Protein AF-A0A514MA51-F1 (afdb_monomer)

Foldseek 3Di:
DVVVVVVVDDDDDPDPDPLCVVVVVQVVCCVVPVDGDLAEEAEEAPVCVCVVQPPNCVVVVHDNVRYHYHHDHDDPVVVVVVVD

Structure (mmCIF, N/CA/C/O backbone):
data_AF-A0A514MA51-F1
#
_entry.id   AF-A0A514MA51-F1
#
loop_
_atom_site.group_PDB
_atom_site.id
_atom_site.type_symbol
_atom_site.label_atom_id
_atom_site.label_alt_id
_atom_site.label_comp_id
_atom_site.label_asym_id
_atom_site.label_entity_id
_atom_site.label_seq_id
_atom_site.pdbx_PDB_ins_code
_atom_site.Cartn_x
_atom_site.Cartn_y
_atom_site.Cartn_z
_atom_site.occupancy
_atom_site.B_iso_or_equiv
_atom_site.auth_seq_id
_atom_site.auth_comp_id
_atom_site.auth_asym_id
_atom_site.auth_atom_id
_atom_site.pdbx_PDB_model_num
ATOM 1 N N . LYS A 1 1 ? -21.190 12.896 -4.146 1.00 60.09 1 LYS A N 1
ATOM 2 C CA . LYS A 1 1 ? -20.366 11.665 -4.284 1.00 60.09 1 LYS A CA 1
ATOM 3 C C . LYS A 1 1 ? -18.901 11.933 -3.943 1.00 60.09 1 LYS A C 1
ATOM 5 O O . LYS A 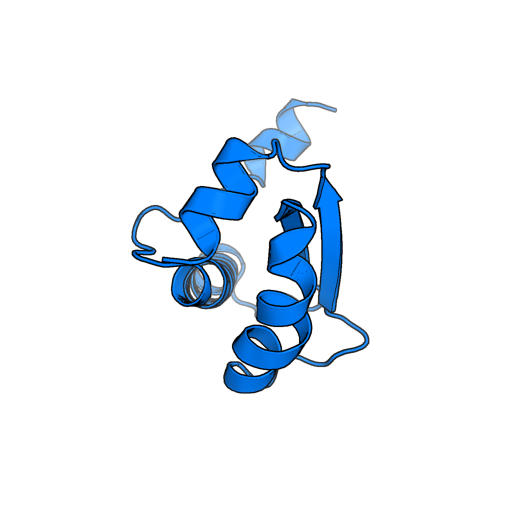1 1 ? -18.354 11.153 -3.183 1.00 60.09 1 LYS A O 1
ATOM 10 N N . ASP A 1 2 ? -18.312 13.029 -4.426 1.00 68.44 2 ASP A N 1
ATOM 11 C CA . ASP A 1 2 ? -16.892 13.360 -4.223 1.00 68.44 2 ASP A CA 1
ATOM 12 C C . ASP A 1 2 ? -16.495 13.629 -2.754 1.00 68.44 2 ASP A C 1
ATOM 14 O O . ASP A 1 2 ? -15.583 12.990 -2.233 1.00 68.44 2 ASP A O 1
ATOM 18 N N . GLU A 1 3 ? -17.264 14.452 -2.025 1.00 75.75 3 GLU A N 1
ATOM 19 C CA . GLU A 1 3 ? -16.969 14.768 -0.611 1.00 75.75 3 GLU A CA 1
ATOM 20 C C . GLU A 1 3 ? -16.910 13.540 0.305 1.00 75.75 3 GLU A C 1
ATOM 22 O O . GLU A 1 3 ? -16.083 13.475 1.211 1.00 75.75 3 GLU A O 1
ATOM 27 N N . SER A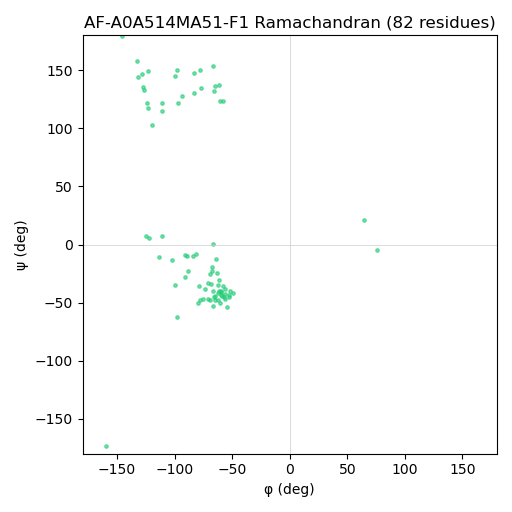 1 4 ? -17.753 12.538 0.043 1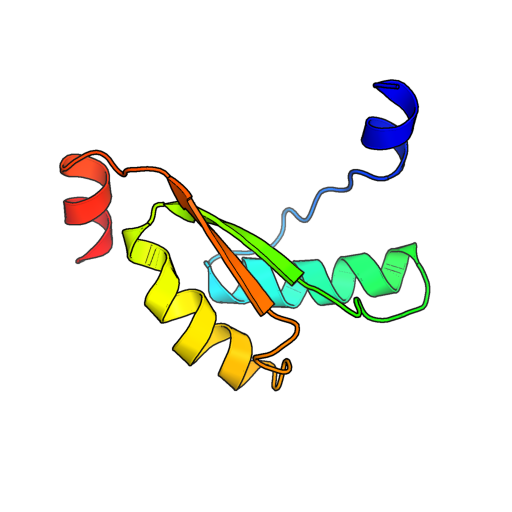.00 86.62 4 SER A N 1
ATOM 28 C CA . SER A 1 4 ? -17.779 11.296 0.820 1.00 86.62 4 SER A CA 1
ATOM 29 C C . SER A 1 4 ? -16.539 10.430 0.595 1.00 86.62 4 SER A C 1
ATOM 31 O O . SER A 1 4 ? -16.212 9.624 1.461 1.00 86.62 4 SER A O 1
ATOM 33 N N . VAL A 1 5 ? -15.866 10.547 -0.556 1.00 88.62 5 VAL A N 1
ATOM 34 C CA . VAL A 1 5 ? -14.574 9.883 -0.784 1.00 88.62 5 VAL A CA 1
ATOM 35 C C . VAL A 1 5 ? -13.483 10.669 -0.076 1.00 88.62 5 VAL A C 1
ATOM 37 O O . VAL A 1 5 ? -12.723 10.092 0.691 1.00 88.62 5 VAL A O 1
ATOM 40 N N . ARG A 1 6 ? -13.467 11.992 -0.264 1.00 90.75 6 ARG A N 1
ATOM 41 C CA . ARG A 1 6 ? -12.459 12.874 0.325 1.00 90.75 6 ARG A CA 1
ATOM 42 C C . ARG A 1 6 ? -12.380 12.750 1.848 1.00 90.75 6 ARG A C 1
ATOM 44 O O . ARG A 1 6 ? -11.280 12.675 2.378 1.00 90.75 6 ARG A O 1
ATOM 51 N N . SER A 1 7 ? -13.513 12.678 2.549 1.00 91.31 7 SER A N 1
ATOM 52 C CA . SER A 1 7 ? -13.543 12.590 4.019 1.00 91.31 7 SER A CA 1
ATOM 53 C C . SER A 1 7 ? -12.998 11.278 4.596 1.00 91.31 7 SER A C 1
ATOM 55 O O . SER A 1 7 ? -12.638 11.232 5.769 1.00 91.31 7 SER A O 1
ATOM 57 N N . ARG A 1 8 ? -12.917 10.218 3.785 1.00 89.25 8 ARG A N 1
ATOM 58 C CA . ARG A 1 8 ? -12.366 8.902 4.160 1.00 89.25 8 ARG A CA 1
ATOM 59 C C . ARG A 1 8 ? -11.046 8.580 3.456 1.00 89.25 8 ARG A C 1
ATOM 61 O O . ARG A 1 8 ? -10.572 7.450 3.539 1.00 89.25 8 ARG A O 1
ATOM 68 N N . SER A 1 9 ? -10.486 9.547 2.734 1.00 92.56 9 SER A N 1
ATOM 69 C CA . SER A 1 9 ? -9.174 9.463 2.101 1.00 92.56 9 SER A CA 1
ATOM 70 C C . SER A 1 9 ? -8.158 10.141 3.006 1.00 92.56 9 SER A C 1
ATOM 72 O O . SER A 1 9 ? -8.299 11.309 3.356 1.00 92.56 9 SER A O 1
ATOM 74 N N . LEU A 1 10 ? -7.148 9.384 3.413 1.00 92.31 10 LEU A N 1
ATOM 75 C CA . LEU A 1 10 ? -6.176 9.782 4.421 1.00 92.31 10 LEU A CA 1
ATOM 76 C C . LEU A 1 10 ? -4.791 9.469 3.863 1.00 92.31 10 LEU A C 1
ATOM 78 O O . LEU A 1 10 ? -4.630 8.479 3.147 1.00 92.31 10 LEU A O 1
ATOM 82 N N . THR A 1 11 ? -3.816 10.317 4.167 1.00 93.94 11 THR A N 1
ATOM 83 C CA . THR A 1 11 ? -2.433 10.120 3.736 1.00 93.94 11 THR A CA 1
ATOM 84 C C . THR A 1 11 ? -1.587 9.482 4.834 1.00 93.94 11 THR A C 1
ATOM 86 O O . THR A 1 11 ? -1.840 9.642 6.035 1.00 93.94 11 THR A O 1
ATOM 89 N N . GLU A 1 12 ? -0.585 8.736 4.385 1.00 95.31 12 GLU A N 1
ATOM 90 C CA . GLU A 1 12 ? 0.533 8.211 5.160 1.00 95.31 12 GLU A CA 1
ATOM 91 C C . GLU A 1 12 ? 1.793 8.722 4.443 1.00 95.31 12 GLU A C 1
ATOM 93 O O . GLU A 1 12 ? 1.938 8.495 3.246 1.00 95.31 12 GLU A O 1
ATOM 98 N N . GLU A 1 13 ? 2.647 9.470 5.143 1.00 96.00 13 GLU A N 1
ATOM 99 C CA . GLU A 1 13 ? 3.724 10.279 4.543 1.00 96.00 13 GLU A CA 1
ATOM 100 C C . GLU A 1 13 ? 5.123 9.896 5.072 1.00 96.00 13 GLU A C 1
ATOM 102 O O . GLU A 1 13 ? 6.110 10.573 4.783 1.00 96.00 13 GLU A O 1
ATOM 107 N N . HIS A 1 14 ? 5.229 8.842 5.886 1.00 96.31 14 HIS A N 1
ATOM 108 C CA . HIS A 1 14 ? 6.471 8.433 6.544 1.00 96.31 14 HIS A CA 1
ATOM 109 C C . HIS A 1 14 ? 7.155 7.236 5.881 1.00 96.31 14 HIS A C 1
ATOM 111 O O . HIS A 1 14 ? 8.318 6.964 6.195 1.00 96.31 14 HIS A O 1
ATOM 117 N N . ALA A 1 15 ? 6.474 6.524 4.980 1.00 96.62 15 ALA A N 1
ATOM 118 C CA . ALA A 1 15 ? 7.047 5.389 4.272 1.00 96.62 15 ALA A CA 1
ATOM 119 C C . ALA A 1 15 ? 8.277 5.776 3.433 1.00 96.62 15 ALA A C 1
ATOM 121 O O . ALA A 1 15 ? 8.212 6.605 2.526 1.00 96.62 15 ALA A O 1
ATOM 122 N N . ARG A 1 16 ? 9.405 5.107 3.691 1.00 96.94 16 ARG A N 1
ATOM 123 C CA . ARG A 1 16 ? 10.665 5.274 2.947 1.00 96.94 16 ARG A CA 1
ATOM 124 C C . ARG A 1 16 ? 10.764 4.357 1.736 1.00 96.94 16 ARG A C 1
ATOM 126 O O . ARG A 1 16 ? 11.517 4.635 0.805 1.00 96.94 16 ARG A O 1
ATOM 133 N N . ASP A 1 17 ? 10.016 3.261 1.740 1.00 95.25 17 ASP A N 1
ATOM 134 C CA . ASP A 1 17 ? 10.030 2.272 0.673 1.00 95.25 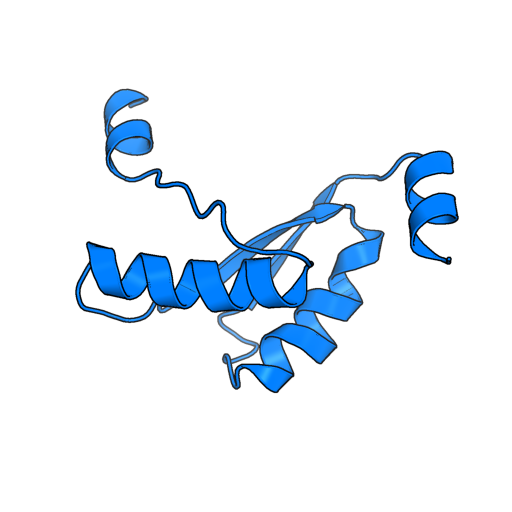17 ASP A CA 1
ATOM 135 C C . ASP A 1 17 ? 8.649 1.638 0.446 1.00 95.25 17 ASP A C 1
ATOM 137 O O . ASP A 1 17 ? 7.648 1.954 1.091 1.00 95.25 17 ASP A O 1
ATOM 141 N N . SER A 1 18 ? 8.575 0.733 -0.529 1.00 95.06 18 SER A N 1
ATOM 142 C CA . SER A 1 18 ? 7.328 0.043 -0.878 1.00 95.06 18 SER A CA 1
ATOM 143 C C . SER A 1 18 ? 6.798 -0.925 0.189 1.00 95.06 18 SER A C 1
ATOM 145 O O . SER A 1 18 ? 5.605 -1.217 0.168 1.00 95.06 18 SER A O 1
ATOM 147 N N . PHE A 1 19 ? 7.645 -1.435 1.087 1.00 97.12 19 PHE A N 1
ATOM 148 C CA . PHE A 1 19 ? 7.191 -2.283 2.189 1.00 97.12 19 PHE A CA 1
ATOM 149 C C . PHE A 1 19 ? 6.516 -1.423 3.259 1.00 97.12 19 PHE A C 1
ATOM 151 O O . PHE A 1 19 ? 5.391 -1.711 3.669 1.00 97.12 19 PHE A O 1
ATOM 158 N N . GLU A 1 20 ? 7.153 -0.312 3.631 1.00 98.00 20 GLU A N 1
ATOM 159 C CA . GLU A 1 20 ? 6.600 0.662 4.571 1.00 98.00 20 GLU A CA 1
ATOM 160 C C . GLU A 1 20 ? 5.309 1.292 4.046 1.00 98.00 20 GLU A C 1
ATOM 162 O O . GLU A 1 20 ? 4.376 1.462 4.824 1.00 98.00 20 GLU A O 1
ATOM 167 N N . ASN A 1 21 ? 5.184 1.510 2.729 1.00 97.19 21 ASN A N 1
ATOM 168 C CA . ASN A 1 21 ? 3.918 1.942 2.122 1.00 97.19 21 ASN A CA 1
ATOM 169 C C . ASN A 1 21 ? 2.750 1.029 2.518 1.00 97.19 21 ASN A C 1
ATOM 171 O O . ASN A 1 21 ? 1.647 1.507 2.774 1.00 97.19 21 ASN A O 1
ATOM 175 N N . LEU A 1 22 ? 2.974 -0.286 2.575 1.00 97.75 22 LEU A N 1
ATOM 176 C CA . LEU A 1 22 ? 1.942 -1.237 2.968 1.00 97.75 22 LEU A CA 1
ATOM 177 C C . LEU A 1 22 ? 1.771 -1.283 4.493 1.00 97.75 22 LEU A C 1
ATOM 179 O O . LEU A 1 22 ? 0.651 -1.147 4.986 1.00 97.75 22 LEU A O 1
ATOM 183 N N . LEU A 1 23 ? 2.866 -1.446 5.241 1.00 98.25 23 LEU A N 1
ATOM 184 C CA . LEU A 1 23 ? 2.835 -1.565 6.701 1.00 98.25 23 LEU A CA 1
ATOM 185 C C . LEU A 1 23 ? 2.245 -0.320 7.370 1.00 98.25 23 LEU A C 1
ATOM 187 O O . LEU A 1 23 ? 1.331 -0.431 8.189 1.00 98.25 23 LEU A O 1
ATOM 191 N N . PHE A 1 24 ? 2.733 0.865 7.014 1.00 98.38 24 PHE A N 1
ATOM 192 C CA . PHE A 1 24 ? 2.280 2.103 7.633 1.00 98.38 24 PHE A CA 1
ATOM 193 C C . PHE A 1 24 ? 0.858 2.450 7.212 1.00 98.38 24 PHE A C 1
ATOM 195 O O . PHE A 1 24 ? 0.097 2.897 8.062 1.00 98.38 24 PHE A O 1
ATOM 202 N N . SER A 1 25 ? 0.431 2.131 5.985 1.00 97.69 25 SER A N 1
ATOM 203 C CA . SER A 1 25 ? -0.982 2.271 5.598 1.00 97.69 25 SER A CA 1
ATOM 204 C C . SER A 1 25 ? -1.911 1.416 6.468 1.00 97.69 25 SER A C 1
ATOM 206 O O . SER A 1 25 ? -2.972 1.881 6.888 1.00 97.69 25 SER A O 1
ATOM 208 N N . VAL A 1 26 ? -1.516 0.178 6.791 1.00 97.69 26 VAL A N 1
ATOM 209 C CA . VAL A 1 26 ? -2.283 -0.712 7.683 1.00 97.69 26 VAL A CA 1
ATOM 210 C C . VAL A 1 26 ? -2.346 -0.152 9.106 1.00 97.69 26 VAL A C 1
ATOM 212 O O . VAL A 1 26 ? -3.421 -0.131 9.713 1.00 97.69 26 VAL A O 1
ATOM 215 N N . CYS A 1 27 ? -1.220 0.336 9.635 1.00 97.69 27 CYS A N 1
ATOM 216 C CA . CYS A 1 27 ? -1.169 0.988 10.945 1.00 97.69 27 CYS A CA 1
ATOM 217 C C . CYS A 1 27 ? -2.036 2.252 10.977 1.00 97.69 27 CYS A C 1
ATOM 219 O O . CYS A 1 27 ? -2.879 2.399 11.863 1.00 97.69 27 CYS A O 1
ATOM 221 N N . ARG A 1 28 ? -1.899 3.113 9.965 1.00 97.38 28 ARG A N 1
ATOM 222 C CA . ARG A 1 28 ? -2.630 4.372 9.823 1.00 97.38 28 ARG A CA 1
ATOM 223 C C . ARG A 1 28 ? -4.136 4.149 9.731 1.00 97.38 28 ARG A C 1
ATOM 225 O O . ARG A 1 28 ? -4.909 4.86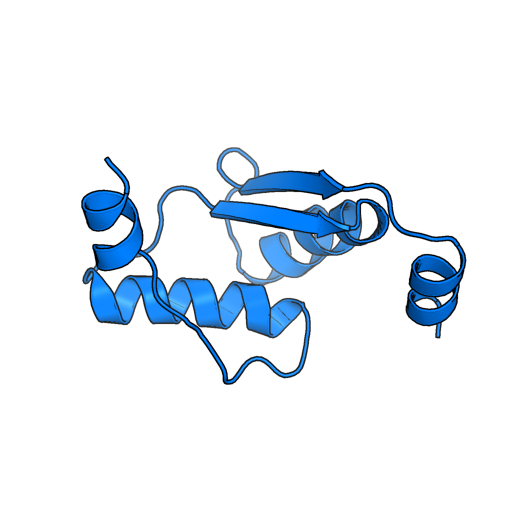2 10.366 1.00 97.38 28 ARG A O 1
ATOM 232 N N . PHE A 1 29 ? -4.565 3.113 9.010 1.00 97.25 29 PHE A N 1
ATOM 233 C CA . PHE A 1 29 ? -5.970 2.711 8.968 1.00 97.25 29 PHE A CA 1
ATOM 234 C C . PHE A 1 29 ? -6.500 2.360 10.367 1.00 97.25 29 PHE A C 1
ATOM 236 O O . PHE A 1 29 ? -7.585 2.806 10.746 1.00 97.25 29 PHE A O 1
ATOM 243 N N . ARG A 1 30 ? -5.735 1.602 11.164 1.00 97.38 30 ARG A N 1
ATOM 244 C CA . ARG A 1 30 ? -6.133 1.252 12.535 1.00 97.38 30 ARG A CA 1
ATOM 245 C C . ARG A 1 30 ? -6.169 2.456 13.467 1.00 97.38 30 ARG A C 1
ATOM 247 O O . ARG A 1 30 ? -7.091 2.540 14.271 1.00 97.38 30 ARG A O 1
ATOM 254 N N . GLU A 1 31 ? -5.214 3.374 13.367 1.00 96.81 31 GLU A N 1
ATOM 255 C CA . GLU A 1 31 ? -5.221 4.614 14.157 1.00 96.81 31 GLU A CA 1
ATOM 256 C C . GLU A 1 31 ? -6.507 5.419 13.951 1.00 96.81 31 GLU A C 1
ATOM 258 O O . GLU A 1 31 ? -7.039 5.991 14.898 1.00 96.81 31 GLU A O 1
ATOM 263 N N . LEU A 1 32 ? -7.016 5.442 12.718 1.00 94.94 32 LEU A N 1
ATOM 264 C CA . LEU A 1 32 ? -8.140 6.291 12.325 1.00 94.94 32 LEU A CA 1
ATOM 265 C C . LEU A 1 32 ? -9.500 5.605 12.492 1.00 94.94 32 LEU A C 1
ATOM 267 O O . LEU A 1 32 ? -10.502 6.282 12.701 1.00 94.94 32 LEU A O 1
ATOM 271 N N . THR A 1 33 ? -9.553 4.273 12.404 1.00 95.31 33 THR A N 1
ATOM 272 C CA . THR A 1 33 ? -10.814 3.505 12.439 1.00 95.31 33 THR A CA 1
ATOM 273 C C . THR A 1 33 ? -10.968 2.609 13.671 1.00 95.31 33 THR A C 1
ATOM 275 O O . THR A 1 33 ? -12.036 2.040 13.885 1.00 95.31 33 THR A O 1
ATOM 278 N N . GLY A 1 34 ? -9.909 2.429 14.464 1.00 97.56 34 GLY A N 1
ATOM 279 C CA . GLY A 1 34 ? -9.870 1.526 15.618 1.00 97.56 34 GLY A CA 1
ATOM 280 C C . GLY A 1 34 ? -9.744 0.036 15.274 1.00 97.56 34 GLY A C 1
ATOM 281 O O . GLY A 1 34 ? -9.580 -0.786 16.176 1.00 97.56 34 GLY A O 1
ATOM 282 N N . THR A 1 35 ? -9.778 -0.341 13.991 1.00 97.75 35 THR A N 1
ATOM 283 C CA . THR A 1 35 ? -9.717 -1.741 13.536 1.00 97.75 35 THR A CA 1
ATOM 284 C C . THR A 1 35 ? -8.711 -1.914 12.402 1.00 97.75 35 THR A C 1
ATOM 286 O O . THR A 1 35 ? -8.362 -0.955 11.728 1.00 97.75 35 THR A O 1
ATOM 289 N N . TYR A 1 36 ? -8.208 -3.131 12.187 1.00 97.56 36 TYR A N 1
ATOM 290 C CA . TYR A 1 36 ? -7.353 -3.419 11.031 1.00 97.56 36 TYR A CA 1
ATOM 291 C C . TYR A 1 36 ? -8.186 -3.586 9.749 1.00 97.56 36 TYR A C 1
ATOM 293 O O . TYR A 1 36 ? -9.330 -4.048 9.822 1.00 97.56 36 TYR A O 1
ATOM 301 N N . PRO A 1 37 ? -7.630 -3.252 8.570 1.00 97.44 37 PRO A N 1
ATOM 302 C CA . PRO A 1 37 ? -8.343 -3.405 7.311 1.00 97.44 37 PRO A CA 1
ATOM 303 C C . PRO A 1 37 ? -8.620 -4.883 7.027 1.00 97.44 37 PRO A C 1
ATOM 305 O O . PRO A 1 37 ? -7.752 -5.739 7.183 1.00 97.44 37 PRO A O 1
ATOM 308 N N . GLN A 1 38 ? -9.837 -5.185 6.572 1.00 98.06 38 GLN A N 1
ATOM 309 C CA . GLN A 1 38 ? -10.189 -6.544 6.157 1.00 98.06 38 GLN A CA 1
ATOM 310 C C . GLN A 1 38 ? -9.659 -6.869 4.763 1.00 98.06 38 GLN A C 1
ATOM 312 O O . GLN A 1 38 ? -9.261 -8.003 4.533 1.00 98.06 38 GLN A O 1
ATOM 317 N N . ASN A 1 39 ? -9.648 -5.887 3.860 1.00 98.31 39 ASN A N 1
ATOM 318 C CA . ASN A 1 39 ? -9.167 -6.017 2.489 1.00 98.31 39 ASN A CA 1
ATOM 319 C C . ASN A 1 39 ? -8.159 -4.910 2.192 1.00 98.31 39 ASN A C 1
ATOM 321 O O . ASN A 1 39 ? -8.317 -3.787 2.677 1.00 98.31 39 ASN A O 1
ATOM 325 N N . ILE A 1 40 ? -7.167 -5.219 1.362 1.00 98.19 40 ILE A N 1
ATOM 326 C CA . ILE A 1 40 ? -6.189 -4.253 0.863 1.00 98.19 40 ILE A CA 1
ATOM 327 C C . ILE A 1 40 ? -6.165 -4.337 -0.659 1.00 98.19 40 ILE A C 1
ATOM 329 O O . ILE A 1 40 ? -6.093 -5.422 -1.229 1.00 98.19 40 ILE A O 1
ATOM 333 N N . THR A 1 41 ? -6.216 -3.185 -1.321 1.00 98.19 41 THR A N 1
ATOM 334 C CA . THR A 1 41 ? -5.998 -3.073 -2.764 1.00 98.19 41 THR A CA 1
ATOM 335 C C . THR A 1 41 ? -4.866 -2.097 -3.007 1.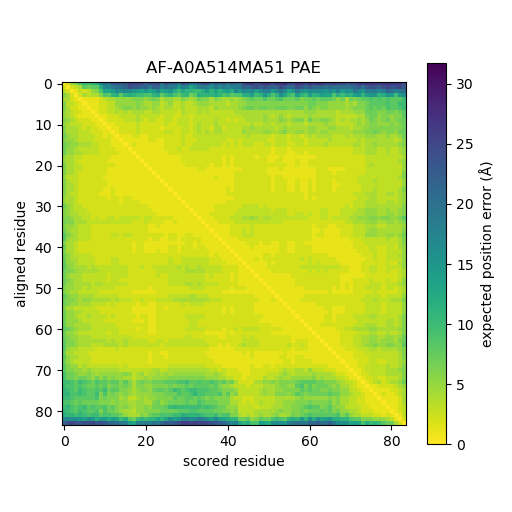00 98.19 41 THR A C 1
ATOM 337 O O . THR A 1 41 ? -4.975 -0.924 -2.655 1.00 98.19 41 THR A O 1
ATOM 340 N N . VAL A 1 42 ? -3.781 -2.578 -3.602 1.00 97.88 42 VAL A N 1
ATOM 341 C CA . VAL A 1 42 ? -2.654 -1.736 -4.004 1.00 97.88 42 VAL A CA 1
ATOM 342 C C . VAL A 1 42 ? -2.850 -1.322 -5.455 1.00 97.88 42 VAL A C 1
ATOM 344 O O . VAL A 1 42 ? -3.056 -2.168 -6.319 1.00 97.88 42 VAL A O 1
ATOM 347 N N . VAL A 1 43 ? -2.771 -0.021 -5.727 1.00 96.94 43 VAL A N 1
ATOM 348 C CA . VAL A 1 43 ? -2.771 0.524 -7.090 1.00 96.94 43 VAL A CA 1
ATOM 349 C C . VAL A 1 43 ? -1.381 1.077 -7.366 1.00 96.94 43 VAL A C 1
ATOM 351 O O . VAL A 1 43 ? -0.933 2.006 -6.695 1.00 96.94 43 VAL A O 1
ATOM 354 N N . SER A 1 44 ? -0.657 0.479 -8.308 1.00 95.75 44 SER A N 1
ATOM 355 C CA . SER A 1 44 ? 0.702 0.908 -8.645 1.00 95.75 44 SER A CA 1
ATOM 356 C C . SER A 1 44 ? 1.102 0.427 -10.034 1.00 95.75 44 SER A C 1
ATOM 358 O O . SER A 1 44 ? 0.293 -0.147 -10.753 1.00 95.75 44 SER A O 1
ATOM 360 N N . TYR A 1 45 ? 2.360 0.640 -10.408 1.00 95.94 45 TYR A N 1
ATOM 361 C CA . TYR A 1 45 ? 2.897 0.061 -11.632 1.00 95.94 45 TYR A CA 1
ATOM 362 C C . TYR A 1 45 ? 2.872 -1.469 -11.595 1.00 95.94 45 TYR A C 1
ATOM 364 O O . TYR A 1 45 ? 3.254 -2.075 -10.592 1.00 95.94 45 TYR A O 1
ATOM 372 N N . ASP A 1 46 ? 2.473 -2.065 -12.713 1.00 95.25 46 ASP A N 1
ATOM 373 C CA . ASP A 1 46 ? 2.348 -3.508 -12.938 1.00 95.25 46 ASP A CA 1
ATOM 374 C C . ASP A 1 46 ? 3.584 -4.320 -12.511 1.00 95.25 46 ASP A C 1
ATOM 376 O O . ASP A 1 46 ? 3.459 -5.335 -11.833 1.00 95.25 46 ASP A O 1
ATOM 380 N N . PHE A 1 47 ? 4.797 -3.837 -12.786 1.00 93.81 47 PHE A N 1
ATOM 381 C CA . PHE A 1 47 ? 6.034 -4.527 -12.403 1.00 93.81 47 PHE A CA 1
ATOM 382 C C . PHE A 1 47 ? 6.243 -4.666 -10.885 1.00 93.81 47 PHE A C 1
ATOM 384 O O . PHE A 1 47 ? 7.145 -5.382 -10.456 1.00 93.81 47 PHE A O 1
ATOM 391 N N . LYS A 1 48 ? 5.465 -3.962 -10.050 1.00 95.06 48 LYS A N 1
ATOM 392 C CA . LYS A 1 48 ? 5.552 -4.066 -8.585 1.00 95.06 48 LYS A CA 1
ATOM 393 C C . LYS A 1 48 ? 4.645 -5.151 -8.007 1.00 95.06 48 LYS A C 1
ATOM 395 O O . LYS A 1 48 ? 4.779 -5.433 -6.816 1.00 95.06 48 LYS A O 1
ATOM 400 N N . GLU A 1 49 ? 3.749 -5.731 -8.803 1.00 96.19 49 GLU A N 1
ATOM 401 C CA . GLU A 1 49 ? 2.720 -6.663 -8.335 1.00 96.19 49 GLU A CA 1
ATOM 402 C C . GLU A 1 49 ? 3.310 -7.831 -7.546 1.00 96.19 49 GLU A C 1
ATOM 404 O O . GLU A 1 49 ? 2.958 -8.024 -6.383 1.00 96.19 49 GLU A O 1
ATOM 409 N N . GLU A 1 50 ? 4.272 -8.544 -8.135 1.00 95.56 50 GLU A N 1
ATOM 410 C CA . GLU A 1 50 ? 4.898 -9.712 -7.512 1.00 95.56 50 GLU A CA 1
ATOM 411 C C . GLU A 1 50 ? 5.515 -9.364 -6.154 1.00 95.56 50 GLU A C 1
ATOM 413 O O . GLU A 1 50 ? 5.271 -10.042 -5.156 1.00 95.56 50 GLU A O 1
ATOM 418 N N . ARG A 1 51 ? 6.246 -8.246 -6.074 1.00 96.19 51 ARG A N 1
ATOM 419 C CA . ARG A 1 51 ? 6.867 -7.801 -4.823 1.00 96.19 51 ARG A CA 1
ATOM 420 C C . ARG A 1 51 ? 5.826 -7.503 -3.741 1.00 96.19 51 ARG A C 1
ATOM 422 O O . ARG A 1 51 ? 6.031 -7.868 -2.586 1.00 96.19 51 ARG A O 1
ATOM 429 N N . PHE A 1 52 ? 4.712 -6.861 -4.085 1.00 97.62 52 PHE A N 1
ATOM 430 C CA . PHE A 1 52 ? 3.654 -6.581 -3.112 1.00 97.62 52 PHE A CA 1
ATOM 431 C C . PHE A 1 52 ? 2.894 -7.845 -2.698 1.00 97.62 52 PHE A C 1
ATOM 433 O O . PHE A 1 52 ? 2.689 -8.062 -1.504 1.00 97.62 52 PHE A O 1
ATOM 440 N N . ALA A 1 53 ? 2.498 -8.677 -3.662 1.00 95.94 53 ALA A N 1
ATOM 441 C CA . ALA A 1 53 ? 1.674 -9.857 -3.428 1.00 95.94 53 ALA A CA 1
ATOM 442 C C . ALA A 1 53 ? 2.448 -11.006 -2.764 1.00 95.94 53 ALA A C 1
ATOM 444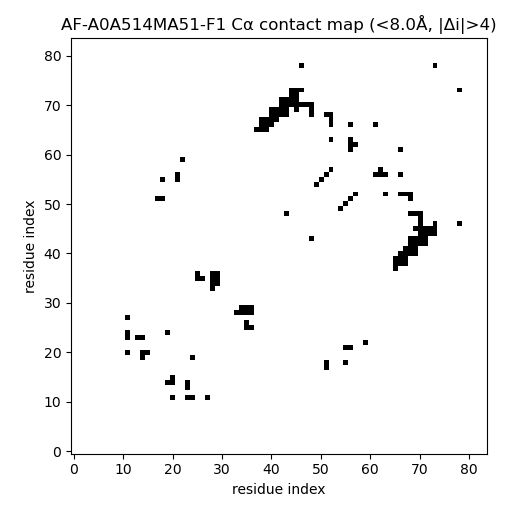 O O . ALA A 1 53 ? 1.902 -11.684 -1.896 1.00 95.94 53 ALA A O 1
ATOM 445 N N . GLN A 1 54 ? 3.713 -11.224 -3.126 1.00 95.38 54 GLN A N 1
ATOM 446 C CA . GLN A 1 54 ? 4.484 -12.383 -2.661 1.00 95.38 54 GLN A CA 1
ATOM 447 C C . GLN A 1 54 ? 5.432 -12.0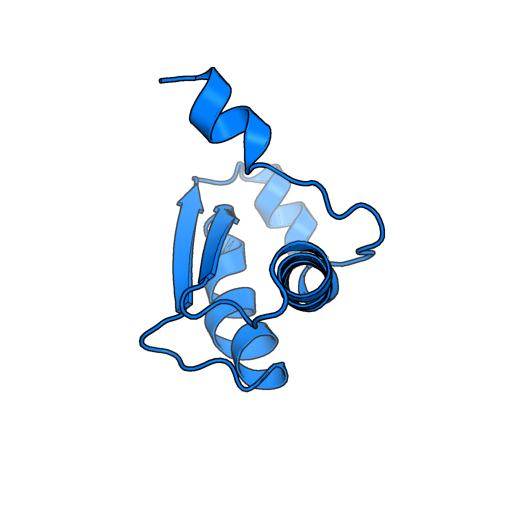56 -1.509 1.00 95.38 54 GLN A C 1
ATOM 449 O O . GLN A 1 54 ? 5.582 -12.874 -0.605 1.00 95.38 54 GLN A O 1
ATOM 454 N N . LEU A 1 55 ? 6.028 -10.859 -1.485 1.00 97.31 55 LEU A N 1
ATOM 455 C CA . LEU A 1 55 ? 6.994 -10.492 -0.444 1.00 97.31 55 LEU A CA 1
ATOM 456 C C . LEU A 1 55 ? 6.336 -9.665 0.661 1.00 97.31 55 LEU A C 1
ATOM 458 O O . LEU A 1 55 ? 6.251 -10.124 1.799 1.00 97.31 55 LEU A O 1
ATOM 462 N N . HIS A 1 56 ? 5.812 -8.480 0.334 1.00 98.00 56 HIS A N 1
ATOM 463 C CA . HIS A 1 56 ? 5.331 -7.533 1.347 1.00 98.00 56 HIS A CA 1
ATOM 464 C C . HIS A 1 56 ? 4.107 -8.061 2.089 1.00 98.00 56 HIS A C 1
ATOM 466 O O . HIS A 1 56 ? 4.131 -8.170 3.313 1.00 98.00 56 HIS A O 1
ATOM 472 N N . ARG A 1 57 ? 3.061 -8.471 1.360 1.00 98.00 57 ARG A N 1
ATOM 473 C CA . ARG A 1 57 ? 1.866 -9.097 1.947 1.00 98.00 57 ARG A CA 1
ATOM 474 C C . ARG A 1 57 ? 2.244 -10.276 2.849 1.00 98.00 57 ARG A C 1
ATOM 476 O O . ARG A 1 57 ? 1.708 -10.386 3.951 1.00 98.00 57 ARG A O 1
ATOM 483 N N . SER A 1 58 ? 3.159 -11.136 2.393 1.00 97.62 58 SER A N 1
ATOM 484 C CA . SER A 1 58 ? 3.590 -12.315 3.150 1.00 97.62 58 SER A CA 1
ATOM 485 C C . SER A 1 58 ? 4.330 -11.939 4.431 1.00 97.62 58 SER A C 1
ATOM 487 O O . SER A 1 58 ? 4.014 -12.472 5.490 1.00 97.62 58 SER A O 1
ATOM 489 N N . ALA A 1 59 ? 5.253 -10.977 4.364 1.00 97.75 59 ALA A N 1
ATOM 490 C CA . ALA A 1 59 ? 5.989 -10.478 5.526 1.00 97.75 59 ALA A CA 1
ATOM 491 C C . ALA A 1 59 ? 5.069 -9.841 6.585 1.00 97.75 59 ALA A C 1
ATOM 493 O O . ALA A 1 59 ? 5.345 -9.925 7.777 1.00 97.75 59 ALA A O 1
ATOM 494 N N . LEU A 1 60 ? 3.947 -9.256 6.159 1.00 96.88 60 LEU A N 1
ATOM 495 C CA . LEU A 1 60 ? 2.891 -8.738 7.034 1.00 96.88 60 LEU A CA 1
ATOM 496 C C . LEU A 1 60 ? 1.911 -9.808 7.544 1.00 96.88 60 LEU A C 1
ATOM 498 O O . LEU A 1 60 ? 1.045 -9.495 8.360 1.00 96.88 60 LEU A O 1
ATOM 502 N N . GLY A 1 61 ? 1.988 -11.046 7.048 1.00 97.12 61 GLY A N 1
ATOM 503 C CA . GLY A 1 61 ? 1.022 -12.101 7.362 1.00 97.12 61 GLY A CA 1
ATOM 504 C C . GLY A 1 61 ? -0.397 -11.810 6.857 1.00 97.12 61 GLY A C 1
ATOM 505 O O . GLY A 1 61 ? -1.363 -12.367 7.379 1.00 97.12 61 GLY A O 1
ATOM 506 N N . PHE A 1 62 ? -0.553 -10.927 5.864 1.00 97.75 62 PHE A N 1
ATOM 507 C CA . PHE A 1 62 ? -1.871 -10.544 5.366 1.00 97.75 62 PHE A CA 1
ATOM 508 C C . PHE A 1 62 ? -2.444 -11.650 4.453 1.00 97.75 62 PHE A C 1
ATOM 510 O O . PHE A 1 62 ? -1.718 -12.184 3.603 1.00 97.75 62 PHE A O 1
ATOM 517 N N . PRO A 1 63 ? -3.726 -12.032 4.602 1.00 97.31 63 PRO A N 1
ATOM 518 C CA . PRO A 1 63 ? -4.303 -13.153 3.864 1.00 97.31 63 PRO A CA 1
ATOM 519 C C . PRO A 1 63 ? -4.374 -12.875 2.358 1.00 97.31 63 PRO A C 1
ATOM 521 O O . PRO A 1 63 ? -4.877 -11.836 1.932 1.00 97.31 63 PRO A O 1
ATOM 524 N N . GLU A 1 64 ? -3.918 -13.837 1.554 1.00 96.56 64 GLU A N 1
ATOM 525 C CA . GLU A 1 64 ? -3.870 -13.744 0.086 1.00 96.56 64 GLU A CA 1
ATOM 526 C C . GLU A 1 64 ? -5.243 -13.445 -0.527 1.00 96.56 64 GLU A C 1
ATOM 528 O O . GLU A 1 64 ? -5.380 -12.494 -1.287 1.00 96.56 64 GLU A O 1
ATOM 533 N N . GLY A 1 65 ? -6.293 -14.155 -0.101 1.00 97.81 65 GLY A N 1
ATOM 534 C CA . GLY A 1 65 ? -7.658 -13.955 -0.609 1.00 97.81 65 GLY A CA 1
ATOM 535 C C . GLY A 1 65 ? -8.307 -12.606 -0.265 1.00 97.81 65 GLY A C 1
ATOM 536 O O . GLY A 1 65 ? -9.465 -12.389 -0.611 1.00 97.81 65 GLY A O 1
ATOM 537 N N . ARG A 1 66 ? -7.605 -11.714 0.446 1.00 98.00 66 ARG A N 1
ATOM 538 C CA . ARG A 1 66 ? -8.064 -10.347 0.750 1.00 98.00 66 ARG A CA 1
ATOM 539 C C . ARG A 1 66 ? -7.074 -9.270 0.307 1.00 98.00 66 ARG A C 1
ATOM 541 O O . ARG A 1 66 ? -7.253 -8.095 0.642 1.00 98.00 66 ARG A O 1
ATOM 548 N N . PHE A 1 67 ? -6.027 -9.660 -0.414 1.00 98.44 67 PHE A N 1
ATOM 549 C CA . PHE A 1 67 ? -5.024 -8.762 -0.956 1.00 98.44 67 PHE A CA 1
ATOM 550 C C . PHE A 1 67 ? -5.155 -8.713 -2.475 1.00 98.44 67 PHE A C 1
ATOM 552 O O . PHE A 1 67 ? -5.036 -9.729 -3.150 1.00 98.44 67 PHE A O 1
ATOM 559 N N . PHE A 1 68 ? -5.379 -7.521 -3.010 1.00 98.38 68 PHE A N 1
ATOM 560 C CA . PHE A 1 68 ? -5.586 -7.299 -4.435 1.00 98.38 68 PHE A CA 1
ATOM 561 C C . PHE A 1 68 ? -4.558 -6.303 -4.962 1.00 98.38 68 PHE A C 1
ATOM 563 O O . PHE A 1 68 ? -4.140 -5.384 -4.251 1.00 98.38 68 PHE A O 1
ATOM 570 N N . PHE A 1 69 ? -4.187 -6.452 -6.227 1.00 98.19 69 PHE A N 1
ATOM 571 C CA . PHE A 1 69 ? -3.291 -5.534 -6.912 1.00 98.19 69 PHE A CA 1
ATOM 572 C C . PHE A 1 69 ? -3.934 -5.066 -8.217 1.00 98.19 69 PHE A C 1
ATOM 574 O O . PHE A 1 69 ? -4.520 -5.856 -8.951 1.00 98.19 69 PHE A O 1
ATOM 581 N N . SER A 1 70 ? -3.852 -3.767 -8.489 1.00 98.00 70 SER A N 1
ATOM 582 C CA . SER A 1 70 ? -4.275 -3.157 -9.745 1.00 98.00 70 SER A CA 1
ATOM 583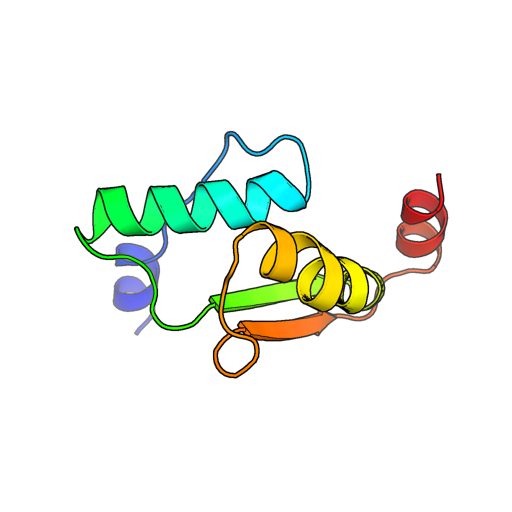 C C . SER A 1 70 ? -3.067 -2.479 -10.378 1.00 98.00 70 SER A C 1
ATOM 585 O O . SER A 1 70 ? -2.612 -1.425 -9.920 1.00 98.00 70 SER A O 1
ATOM 587 N N . GLY A 1 71 ? -2.515 -3.141 -11.393 1.00 96.00 71 GLY A N 1
ATOM 588 C CA . GLY A 1 71 ? -1.339 -2.691 -12.123 1.00 96.00 71 GLY A CA 1
ATOM 589 C C . GLY A 1 71 ? -1.686 -1.682 -13.211 1.00 96.00 71 GLY A C 1
ATOM 590 O O . GLY A 1 71 ? -2.552 -1.931 -14.047 1.00 96.00 71 GLY A O 1
ATOM 591 N N . THR A 1 72 ? -0.974 -0.560 -13.243 1.00 95.44 72 THR A N 1
ATOM 592 C CA . THR A 1 72 ? -0.951 0.348 -14.392 1.00 95.44 72 THR A CA 1
ATOM 593 C C . THR A 1 72 ? 0.309 0.109 -15.227 1.00 95.44 72 THR A C 1
ATOM 595 O O . THR A 1 72 ? 1.368 -0.184 -14.660 1.00 95.44 72 THR A O 1
ATOM 598 N N . PRO A 1 73 ? 0.242 0.236 -16.566 1.00 94.62 73 PRO A N 1
ATOM 599 C CA . PRO A 1 73 ? 1.421 0.094 -17.409 1.00 94.62 73 PRO A CA 1
ATOM 600 C C . PRO A 1 73 ? 2.501 1.102 -17.014 1.00 94.62 73 PRO A C 1
ATOM 602 O O . PRO A 1 73 ? 2.270 2.313 -17.006 1.00 94.62 73 PRO A O 1
ATOM 605 N N . ALA A 1 74 ? 3.691 0.605 -16.695 1.00 92.06 74 ALA A N 1
ATOM 606 C CA . ALA A 1 74 ? 4.854 1.452 -16.483 1.00 92.06 74 ALA A CA 1
ATOM 607 C C . ALA A 1 74 ? 5.537 1.825 -17.799 1.00 92.06 74 ALA A C 1
ATOM 609 O O . ALA A 1 74 ? 5.616 1.018 -18.728 1.00 92.06 74 ALA A O 1
ATOM 610 N N . THR A 1 75 ? 6.120 3.023 -17.846 1.00 92.44 75 THR A N 1
ATOM 611 C CA . THR A 1 75 ? 7.037 3.389 -18.929 1.00 92.44 75 THR A CA 1
ATOM 612 C C . THR A 1 75 ? 8.316 2.539 -18.859 1.00 92.44 75 THR A C 1
ATOM 614 O O . THR A 1 75 ? 8.704 2.109 -17.765 1.00 92.44 75 THR A O 1
ATOM 617 N N . PRO A 1 76 ? 9.019 2.317 -19.987 1.00 91.31 76 PRO A N 1
ATOM 618 C CA . PRO A 1 76 ? 10.293 1.593 -19.993 1.00 91.31 76 PRO A CA 1
ATOM 619 C C . PRO A 1 76 ? 11.306 2.169 -18.997 1.00 91.31 76 PRO A C 1
ATOM 621 O O . PRO A 1 76 ? 11.874 1.433 -18.199 1.00 91.31 76 PRO A O 1
ATOM 624 N N . THR A 1 77 ? 11.425 3.498 -18.938 1.00 92.38 77 THR A N 1
ATOM 625 C CA . THR A 1 77 ? 12.316 4.197 -18.000 1.00 92.38 77 THR A CA 1
ATOM 626 C C . THR A 1 77 ? 11.981 3.906 -16.535 1.00 92.38 77 THR A C 1
ATOM 628 O O . THR A 1 77 ? 12.883 3.720 -15.722 1.00 92.38 77 THR A O 1
ATOM 631 N N . ALA A 1 78 ? 10.693 3.834 -16.176 1.00 89.06 78 ALA A N 1
ATOM 632 C CA . ALA A 1 78 ? 10.282 3.501 -14.811 1.00 89.06 78 ALA A CA 1
ATOM 633 C C . ALA A 1 78 ? 10.612 2.044 -14.448 1.00 89.06 78 ALA A C 1
ATOM 635 O O . ALA A 1 78 ? 10.960 1.766 -13.301 1.00 89.06 78 ALA A O 1
ATOM 636 N N . ARG A 1 79 ? 10.527 1.126 -15.421 1.00 89.06 79 ARG A N 1
ATOM 637 C CA . ARG A 1 79 ? 10.920 -0.280 -15.248 1.00 89.06 79 ARG A CA 1
ATOM 638 C C . ARG A 1 79 ? 12.429 -0.421 -15.086 1.00 89.06 79 ARG A C 1
ATOM 640 O O . ARG A 1 79 ? 12.866 -1.068 -14.146 1.00 89.06 79 ARG A O 1
ATOM 647 N N . GLU A 1 80 ? 13.217 0.225 -15.940 1.00 89.88 80 GLU A N 1
ATOM 648 C CA . GLU A 1 80 ? 14.684 0.218 -15.859 1.00 89.88 80 GLU A CA 1
ATOM 649 C C . GLU A 1 80 ? 15.187 0.781 -14.524 1.00 89.88 80 GLU A C 1
ATOM 651 O O . GLU A 1 80 ? 16.051 0.187 -13.881 1.00 89.88 80 GLU A O 1
ATOM 656 N N . ALA A 1 81 ? 14.599 1.887 -14.057 1.00 86.50 81 ALA A N 1
ATOM 657 C CA . ALA A 1 81 ? 14.945 2.482 -12.770 1.00 86.50 81 ALA A CA 1
ATOM 658 C C . ALA A 1 81 ? 14.638 1.563 -11.573 1.00 86.50 81 ALA A C 1
ATOM 660 O O . ALA A 1 81 ? 15.265 1.709 -10.527 1.00 86.50 81 ALA A O 1
ATOM 661 N N . ALA A 1 82 ? 13.693 0.629 -11.711 1.00 83.75 82 ALA A N 1
ATOM 662 C CA . ALA A 1 82 ? 13.301 -0.293 -10.649 1.00 83.75 82 ALA A CA 1
ATOM 663 C C . ALA A 1 82 ? 14.192 -1.543 -10.533 1.00 83.75 82 ALA A C 1
ATOM 665 O O . ALA A 1 82 ? 14.033 -2.290 -9.570 1.00 83.75 82 ALA A O 1
ATOM 666 N N . VAL A 1 83 ? 15.085 -1.778 -11.503 1.00 75.50 83 VAL A N 1
ATOM 667 C CA . VAL A 1 83 ? 16.013 -2.928 -11.540 1.00 75.50 83 VAL A CA 1
ATOM 668 C C . VAL A 1 83 ? 17.364 -2.606 -10.873 1.00 75.50 83 VAL A C 1
ATOM 670 O O . VAL A 1 83 ? 18.169 -3.509 -10.658 1.00 75.50 83 VAL A O 1
ATOM 673 N N . LYS A 1 84 ? 17.616 -1.337 -10.530 1.00 55.25 84 LYS A N 1
ATOM 674 C CA . LYS A 1 84 ? 18.784 -0.917 -9.738 1.00 55.25 84 LYS A CA 1
ATOM 675 C C . LYS A 1 84 ? 18.647 -1.293 -8.269 1.00 55.25 84 LYS A C 1
ATOM 677 O O . LYS A 1 84 ? 19.694 -1.659 -7.696 1.00 55.25 84 LYS A O 1
#

Radius of gyration: 14.05 Å; Cα contacts (8 Å, |Δi|>4): 81; chains: 1; bounding box: 39×29×36 Å

Sequence (84 aa):
KDESVRSRSLTEEHARDSFENLLFSVCRFRELTGTYPQNITVVSYDFKEERFAQLHRSALGFPEGRFFFSGTPATPTAREAAVK

Solvent-accessible surface area (backbone atoms only — not comparable to full-atom values): 5246 Å² total; per-residue (Å²): 117,65,66,71,50,56,78,75,58,80,90,79,90,79,54,88,48,79,55,39,50,54,55,49,47,46,51,52,45,22,76,76,68,77,45,73,74,81,63,48,74,49,77,46,48,41,91,50,43,61,53,45,67,63,46,43,33,51,76,70,68,52,60,65,99,36,55,46,75,47,62,40,90,64,55,71,69,60,53,58,65,70,74,114

Organism: NCBI:txid941471

pLDDT: mean 93.77, std 7.69, range [55.25, 98.44]

Secondary structure (DSSP, 8-state):
-HHHHHTT--------SHHHHHHHHHHHHHHHHSS--S-EEEEEEGGGHHIIIIIIHHHTT--GGGEEEEEEPPPHHHHHHT--

Nearest PDB structures (foldseek):
  9iz2-assembly1_B  TM=7.172E-01  e=3.081E+00  Drosophila melanogaster
  5y9s-assembly1_A  TM=3.641E-01  e=2.877E+00  Vibrio vulnificus CMCP6
  5swv-assembly1_C  TM=3.255E-01  e=4.052E+00  Schizosaccharomyces pombe 972h-

InterPro domains:
  IPR055323 Uncharacterized protein C57A10.07/YOR238W [PTHR28110] (1-83)

Mean predicted aligned error: 3.85 Å